Protein AF-A0A5M7BLP3-F1 (afdb_monomer)

Mean predicted aligned error: 6.18 Å

Radius of gyration: 15.78 Å; Cα contacts (8 Å, |Δi|>4): 65; chains: 1; bounding box: 44×18×44 Å

pLDDT: mean 90.01, std 13.32, range [51.78, 98.38]

Secondary structure (DSSP, 8-state):
---SS--HHHHHHHHHHTT--SEEEES-HHHHHHHHHHHHHHHHTTSS-TT-EEEEHHHHHHHHHHHHHHH-GGG--

Organism: Saccharopolyspora hirsuta (NCBI:txid1837)

Seque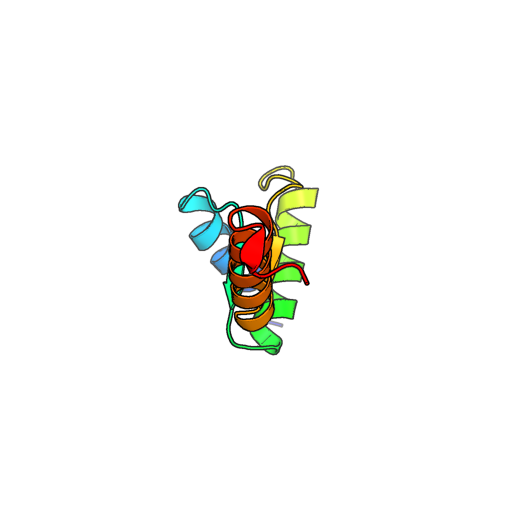nce (77 aa):
EERIGKRINVERVDEALGTAPSKIATGCPFCKVMLSDGLTARQSEKVASESVEVVDVAQLLLTAVKRGENENPEDSS

Structure (mmCIF, N/CA/C/O backbone):
data_AF-A0A5M7BLP3-F1
#
_entry.id   AF-A0A5M7BLP3-F1
#
loop_
_atom_site.group_PDB
_atom_site.id
_atom_site.type_symbol
_atom_site.label_atom_id
_atom_site.label_alt_id
_atom_site.label_comp_id
_atom_site.label_asym_id
_atom_site.label_entity_id
_atom_site.label_seq_id
_atom_site.pdbx_PDB_ins_code
_atom_site.Cartn_x
_atom_site.Cartn_y
_atom_site.Cartn_z
_atom_site.occupancy
_atom_site.B_iso_or_equiv
_atom_site.auth_seq_id
_atom_site.auth_comp_id
_atom_site.auth_asym_id
_atom_site.auth_atom_id
_atom_site.pdbx_PDB_model_num
ATOM 1 N N . GLU A 1 1 ? 23.805 -4.443 -6.260 1.00 51.78 1 GLU A N 1
ATOM 2 C CA . GLU A 1 1 ? 22.529 -4.032 -6.876 1.00 51.78 1 GLU A CA 1
ATOM 3 C C . GLU A 1 1 ? 22.405 -4.758 -8.208 1.00 51.78 1 GLU A C 1
ATOM 5 O O . GLU A 1 1 ? 23.270 -4.577 -9.061 1.00 51.78 1 GLU A O 1
ATOM 10 N N . GLU A 1 2 ? 21.427 -5.649 -8.360 1.00 52.72 2 GLU A N 1
ATOM 11 C CA . GLU A 1 2 ? 21.133 -6.245 -9.668 1.00 52.72 2 GLU A CA 1
ATOM 12 C C . GLU A 1 2 ? 20.403 -5.208 -10.531 1.00 52.72 2 GLU A C 1
ATOM 14 O O . GLU A 1 2 ? 19.438 -4.590 -10.088 1.00 52.72 2 GLU A O 1
ATOM 19 N N . ARG A 1 3 ? 20.896 -4.972 -11.752 1.00 61.31 3 ARG A N 1
ATOM 20 C CA . ARG A 1 3 ? 20.386 -3.938 -12.679 1.00 61.31 3 ARG A CA 1
ATOM 21 C C . ARG A 1 3 ? 19.546 -4.521 -13.819 1.00 61.31 3 ARG A C 1
ATOM 23 O O . ARG A 1 3 ? 19.297 -3.833 -14.805 1.00 61.31 3 ARG A O 1
ATOM 30 N N . ILE A 1 4 ? 19.171 -5.793 -13.719 1.00 67.56 4 ILE A N 1
ATOM 31 C CA . ILE A 1 4 ? 18.450 -6.523 -14.761 1.00 67.56 4 ILE A CA 1
ATOM 32 C C . ILE A 1 4 ? 17.065 -6.859 -14.210 1.00 67.56 4 ILE A C 1
ATOM 34 O O . ILE A 1 4 ? 16.949 -7.609 -13.248 1.00 67.56 4 ILE A O 1
ATOM 38 N N . GLY A 1 5 ? 16.023 -6.286 -14.813 1.00 70.75 5 GLY A N 1
ATOM 39 C CA . GLY A 1 5 ? 14.633 -6.468 -14.390 1.00 70.75 5 GLY A CA 1
ATOM 40 C C . GLY A 1 5 ? 14.074 -5.313 -13.554 1.00 70.75 5 GLY A C 1
ATOM 41 O O . GLY A 1 5 ? 14.756 -4.338 -13.235 1.00 70.75 5 GLY A O 1
ATOM 42 N N . LYS A 1 6 ? 12.781 -5.402 -13.243 1.00 83.44 6 LYS A N 1
ATOM 43 C CA . LYS A 1 6 ? 12.073 -4.425 -12.414 1.00 83.44 6 LYS A CA 1
ATOM 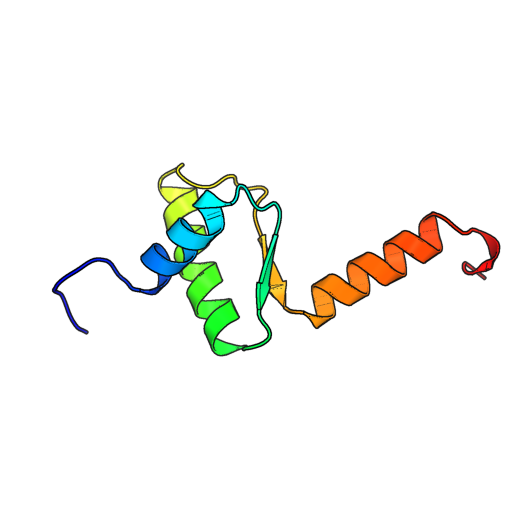44 C C . LYS A 1 6 ? 12.436 -4.635 -10.943 1.00 83.44 6 LYS A C 1
ATOM 46 O O . LYS A 1 6 ? 12.564 -5.771 -10.491 1.00 83.44 6 LYS A O 1
ATOM 51 N N . ARG A 1 7 ? 12.608 -3.545 -10.184 1.00 90.69 7 ARG A N 1
ATOM 52 C CA . ARG A 1 7 ? 12.919 -3.647 -8.749 1.00 90.69 7 ARG A CA 1
ATOM 53 C C . ARG A 1 7 ? 11.807 -4.409 -8.031 1.00 90.69 7 ARG A C 1
ATOM 55 O O . ARG A 1 7 ? 10.627 -4.118 -8.233 1.00 90.69 7 ARG A O 1
ATOM 62 N N . ILE A 1 8 ? 12.191 -5.344 -7.162 1.00 93.44 8 ILE A N 1
ATOM 63 C CA . ILE A 1 8 ? 11.243 -6.254 -6.506 1.00 93.44 8 ILE A CA 1
ATOM 64 C C . ILE A 1 8 ? 10.190 -5.518 -5.673 1.00 93.44 8 ILE A C 1
ATOM 66 O O . ILE A 1 8 ? 9.041 -5.942 -5.633 1.00 93.44 8 ILE A O 1
ATOM 70 N N . ASN A 1 9 ? 10.545 -4.391 -5.051 1.00 94.12 9 ASN A N 1
ATOM 71 C CA . ASN A 1 9 ? 9.595 -3.591 -4.283 1.00 94.12 9 ASN A CA 1
ATOM 72 C C . ASN A 1 9 ? 8.447 -3.057 -5.151 1.00 94.12 9 ASN A C 1
ATOM 74 O O . ASN A 1 9 ? 7.292 -3.133 -4.747 1.00 94.12 9 ASN A O 1
ATOM 78 N N . VAL A 1 10 ? 8.759 -2.580 -6.356 1.00 96.50 10 VAL A N 1
ATOM 79 C CA . VAL A 1 10 ? 7.769 -2.095 -7.322 1.00 96.50 10 VAL A CA 1
ATOM 80 C C . VAL A 1 10 ? 6.959 -3.257 -7.902 1.00 96.50 10 VAL A C 1
ATOM 82 O O . VAL A 1 10 ? 5.762 -3.123 -8.124 1.00 96.50 10 VAL A O 1
ATOM 85 N N . GLU A 1 11 ? 7.583 -4.414 -8.137 1.00 96.31 11 GLU A N 1
ATOM 86 C CA . GLU A 1 11 ? 6.867 -5.600 -8.627 1.00 96.31 11 GLU A CA 1
ATOM 87 C C . GLU A 1 11 ? 5.809 -6.088 -7.635 1.00 96.31 11 GLU A C 1
ATOM 89 O O . GLU A 1 11 ? 4.648 -6.240 -8.000 1.00 96.31 11 GLU A O 1
ATOM 94 N N . ARG A 1 12 ? 6.176 -6.238 -6.359 1.00 97.00 12 ARG A N 1
ATOM 95 C CA . ARG A 1 12 ? 5.242 -6.676 -5.310 1.00 97.00 12 ARG A CA 1
ATOM 96 C C . ARG A 1 12 ? 4.104 -5.690 -5.075 1.00 97.00 12 ARG A C 1
ATOM 98 O O . ARG A 1 12 ? 2.990 -6.103 -4.766 1.00 97.00 12 ARG A O 1
ATOM 105 N N . VAL A 1 13 ? 4.373 -4.394 -5.214 1.00 97.94 13 VAL A N 1
ATOM 106 C CA . VAL A 1 13 ? 3.328 -3.373 -5.109 1.00 97.94 13 VAL A CA 1
ATOM 107 C C . VAL A 1 13 ? 2.372 -3.445 -6.294 1.00 97.94 13 VAL A C 1
ATOM 109 O O . VAL A 1 13 ? 1.173 -3.346 -6.076 1.00 97.94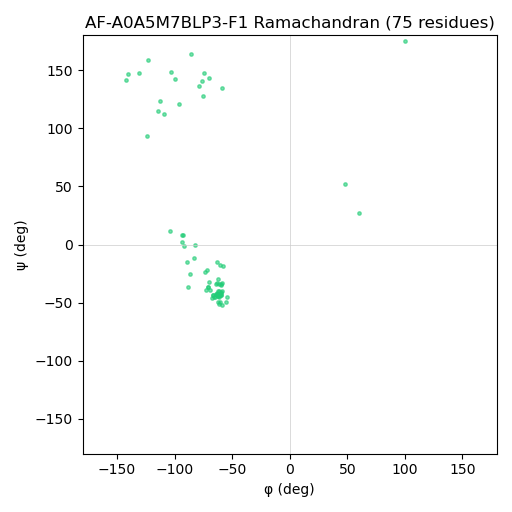 13 VAL A O 1
ATOM 112 N N . ASP A 1 14 ? 2.846 -3.686 -7.515 1.00 97.44 14 ASP A N 1
ATOM 113 C CA . ASP A 1 14 ? 1.952 -3.864 -8.666 1.00 97.44 14 ASP A CA 1
ATOM 114 C C . ASP A 1 14 ? 1.053 -5.091 -8.529 1.00 97.44 14 ASP A C 1
ATOM 116 O O . ASP A 1 14 ? -0.143 -4.999 -8.803 1.00 97.44 14 ASP A O 1
ATOM 120 N N . GLU A 1 15 ? 1.609 -6.217 -8.070 1.00 97.38 15 GLU A N 1
ATOM 121 C CA . GLU A 1 15 ? 0.830 -7.421 -7.757 1.00 97.38 15 GLU A CA 1
ATOM 122 C C . GLU A 1 15 ? -0.295 -7.093 -6.762 1.00 97.38 15 GLU A C 1
ATOM 124 O O . GLU A 1 15 ? -1.446 -7.476 -6.975 1.00 97.38 15 GLU A O 1
ATOM 129 N N . ALA A 1 16 ? 0.020 -6.335 -5.705 1.00 97.56 16 ALA A N 1
ATOM 130 C CA . ALA A 1 16 ? -0.963 -5.910 -4.716 1.00 97.56 16 ALA A CA 1
ATOM 131 C C . ALA A 1 16 ? -1.991 -4.926 -5.299 1.00 97.56 16 ALA A C 1
ATOM 133 O O . ALA A 1 16 ? -3.184 -5.104 -5.090 1.00 97.56 16 ALA A O 1
ATOM 134 N N . LEU A 1 17 ? -1.570 -3.911 -6.058 1.00 97.81 17 LEU A N 1
ATOM 135 C CA . LEU A 1 17 ? -2.467 -2.924 -6.674 1.00 97.81 17 LEU A CA 1
ATOM 136 C C . LEU A 1 17 ? -3.444 -3.561 -7.669 1.00 97.81 17 LEU A C 1
ATOM 138 O O . LEU A 1 17 ? -4.574 -3.088 -7.799 1.00 97.81 17 LEU A O 1
ATOM 142 N N . GLY A 1 18 ? -3.047 -4.663 -8.313 1.00 97.56 18 GLY A N 1
ATOM 143 C CA . GLY A 1 18 ? -3.913 -5.463 -9.178 1.00 97.56 18 GLY A CA 1
ATOM 144 C C . GLY A 1 18 ? -5.171 -5.997 -8.483 1.00 97.56 18 GLY A C 1
ATOM 145 O O . GLY A 1 18 ? -6.144 -6.320 -9.161 1.00 97.56 18 GLY A O 1
ATOM 146 N N . THR A 1 19 ? -5.201 -6.040 -7.145 1.00 97.38 19 THR A N 1
ATOM 147 C CA . THR A 1 19 ? -6.385 -6.436 -6.365 1.00 97.38 19 THR A CA 1
ATOM 148 C C . THR A 1 19 ? -7.260 -5.253 -5.934 1.00 97.38 19 THR A C 1
ATOM 150 O O . THR A 1 19 ? -8.157 -5.442 -5.116 1.00 97.38 19 THR A O 1
ATOM 153 N N . ALA A 1 20 ? -6.983 -4.036 -6.419 1.00 95.94 20 ALA A N 1
ATOM 154 C CA . ALA A 1 20 ? -7.627 -2.786 -5.999 1.00 95.94 20 ALA A CA 1
ATOM 155 C C . ALA A 1 20 ? -7.710 -2.593 -4.460 1.00 95.94 20 ALA A C 1
ATOM 157 O O . ALA A 1 20 ? -8.793 -2.351 -3.918 1.00 95.94 20 ALA A O 1
ATOM 158 N N . PRO A 1 21 ? -6.589 -2.717 -3.721 1.00 96.75 21 PRO A N 1
ATOM 159 C CA . PRO A 1 21 ? -6.590 -2.637 -2.268 1.00 96.75 21 PRO A CA 1
ATOM 160 C C . PRO A 1 21 ? -6.775 -1.193 -1.789 1.00 96.75 21 PRO A C 1
ATOM 162 O O . PRO A 1 21 ? -6.254 -0.252 -2.381 1.00 96.75 21 PRO A O 1
ATOM 165 N N . SER A 1 22 ? -7.438 -1.021 -0.645 1.00 95.81 22 SER A N 1
ATOM 166 C CA . SER A 1 22 ? -7.354 0.223 0.136 1.00 95.81 22 SER A CA 1
ATOM 167 C C . SER A 1 22 ? -6.162 0.221 1.100 1.00 95.81 22 SER A C 1
ATOM 169 O O . SER A 1 22 ? -5.654 1.280 1.454 1.00 95.81 22 SER A O 1
ATOM 171 N N . LYS A 1 23 ? -5.702 -0.965 1.519 1.00 97.06 23 LYS A N 1
ATOM 172 C CA . LYS A 1 23 ? -4.563 -1.173 2.423 1.00 97.06 23 LYS A CA 1
ATOM 173 C C . LYS A 1 23 ? -3.764 -2.400 1.994 1.00 97.06 23 LYS A C 1
ATOM 175 O O . LYS A 1 23 ? -4.353 -3.419 1.640 1.00 97.06 23 LYS A O 1
ATOM 180 N N . ILE A 1 24 ? -2.440 -2.326 2.095 1.00 97.88 24 ILE A N 1
ATOM 181 C CA . ILE A 1 24 ? -1.519 -3.456 1.932 1.00 97.88 24 ILE A CA 1
ATOM 182 C C . ILE A 1 24 ? -0.953 -3.782 3.316 1.00 97.88 24 ILE A C 1
ATOM 184 O O . ILE A 1 24 ? -0.219 -2.982 3.891 1.00 97.88 24 ILE A O 1
ATOM 188 N N . ALA A 1 25 ? -1.307 -4.939 3.873 1.00 97.44 25 ALA A N 1
ATOM 189 C CA . ALA A 1 25 ? -0.868 -5.337 5.209 1.00 97.44 25 ALA A CA 1
ATOM 190 C C . ALA A 1 25 ? 0.317 -6.309 5.157 1.00 97.44 25 ALA A C 1
ATOM 192 O O . ALA A 1 25 ? 0.362 -7.204 4.314 1.00 97.44 25 ALA A O 1
ATOM 193 N N . THR A 1 26 ? 1.260 -6.176 6.091 1.00 97.75 26 THR A N 1
ATOM 194 C CA . THR A 1 26 ? 2.379 -7.119 6.236 1.00 97.75 26 THR A CA 1
ATOM 195 C C . THR A 1 26 ? 2.725 -7.404 7.695 1.00 97.75 26 THR A C 1
ATOM 197 O O . THR A 1 26 ? 2.601 -6.548 8.566 1.00 97.75 26 THR A O 1
ATOM 200 N N . GLY A 1 27 ? 3.173 -8.628 7.976 1.00 97.50 27 GLY A N 1
ATOM 201 C CA . GLY A 1 27 ? 3.685 -9.027 9.291 1.00 97.50 27 GLY A CA 1
ATOM 202 C C . GLY A 1 27 ? 5.199 -8.850 9.453 1.00 97.50 27 GLY A C 1
ATOM 203 O O . GLY A 1 27 ? 5.736 -9.164 10.509 1.00 97.50 27 GLY A O 1
ATOM 204 N N . CYS A 1 28 ? 5.906 -8.389 8.416 1.00 97.62 28 CYS A N 1
ATOM 205 C CA . CYS A 1 28 ? 7.366 -8.302 8.406 1.00 97.62 28 CYS A CA 1
ATOM 206 C C . CYS A 1 28 ? 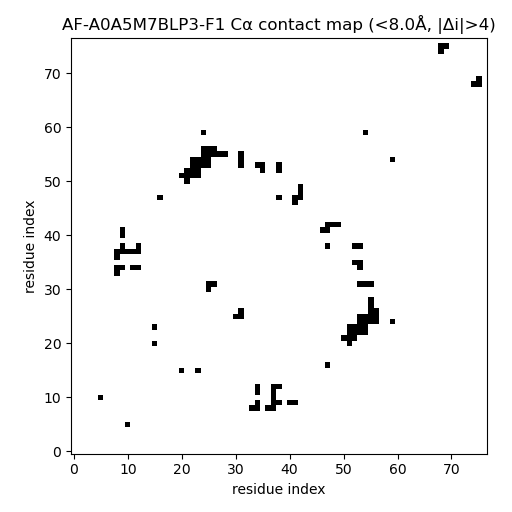7.837 -6.833 8.382 1.00 97.62 28 CYS A C 1
ATOM 208 O O . CYS A 1 28 ? 7.507 -6.116 7.431 1.00 97.62 28 CYS A O 1
ATOM 210 N N . PRO A 1 29 ? 8.660 -6.380 9.354 1.00 95.44 29 PRO A N 1
ATOM 211 C CA . PRO A 1 29 ? 9.163 -5.003 9.399 1.00 95.44 29 PRO A CA 1
ATOM 212 C C . PRO A 1 29 ? 9.955 -4.594 8.154 1.00 95.44 29 PRO A C 1
ATOM 214 O O . PRO A 1 29 ? 9.788 -3.488 7.647 1.00 95.44 29 PRO A O 1
ATOM 217 N N . PHE A 1 30 ? 10.776 -5.502 7.620 1.00 96.75 30 PHE A N 1
ATOM 218 C CA . PHE A 1 30 ? 11.529 -5.243 6.393 1.00 96.75 30 PHE A CA 1
ATOM 219 C C . PHE A 1 30 ? 10.596 -5.066 5.192 1.00 96.75 30 PHE A C 1
ATOM 221 O O . PHE A 1 30 ? 10.736 -4.115 4.425 1.00 96.75 30 PHE A O 1
ATOM 228 N N . CYS A 1 31 ? 9.602 -5.948 5.053 1.00 97.56 31 CYS A N 1
ATOM 229 C CA . CYS A 1 31 ? 8.627 -5.852 3.974 1.00 97.56 31 CYS A CA 1
ATOM 230 C C . CYS A 1 31 ? 7.803 -4.569 4.062 1.00 97.56 31 CYS A C 1
ATOM 232 O O . CYS A 1 31 ? 7.448 -4.039 3.018 1.00 97.56 31 CYS A O 1
ATOM 234 N N . LYS A 1 32 ? 7.520 -4.054 5.266 1.00 97.62 32 LYS A N 1
ATOM 235 C CA . LYS A 1 32 ? 6.817 -2.775 5.431 1.00 97.62 32 LYS A CA 1
ATOM 236 C C . LYS A 1 32 ? 7.595 -1.646 4.763 1.00 97.62 32 LYS A C 1
ATOM 238 O O . LYS A 1 32 ? 7.039 -0.974 3.909 1.00 97.62 32 LYS A O 1
ATOM 243 N N . VAL A 1 33 ? 8.884 -1.502 5.079 1.00 97.38 33 VAL A N 1
ATOM 244 C CA . VAL A 1 33 ? 9.752 -0.492 4.445 1.00 97.38 33 VAL A CA 1
ATOM 245 C C . VAL A 1 33 ? 9.831 -0.721 2.936 1.00 97.38 33 VAL A C 1
ATOM 247 O O . VAL A 1 33 ? 9.550 0.185 2.160 1.00 97.38 33 VAL A O 1
ATOM 250 N N . MET A 1 34 ? 10.111 -1.959 2.517 1.00 97.69 34 MET A N 1
ATOM 251 C CA . MET A 1 34 ? 10.218 -2.318 1.102 1.00 97.69 34 MET A CA 1
ATOM 252 C C . MET A 1 34 ? 8.951 -1.947 0.312 1.00 97.69 34 MET A C 1
ATOM 254 O O . MET A 1 34 ? 9.042 -1.335 -0.750 1.00 97.69 34 MET A O 1
ATOM 258 N N . LEU A 1 35 ? 7.771 -2.324 0.807 1.00 98.25 35 LEU A N 1
ATOM 259 C CA . LEU A 1 35 ? 6.499 -2.060 0.137 1.00 98.25 35 LEU A CA 1
ATOM 260 C C . LEU A 1 35 ? 6.134 -0.577 0.190 1.00 98.25 35 LEU A C 1
ATOM 262 O O . LEU A 1 35 ? 5.628 -0.068 -0.803 1.00 98.25 35 LEU A O 1
ATOM 266 N N . SER A 1 36 ? 6.422 0.127 1.288 1.00 98.06 36 SER A N 1
ATOM 267 C CA . SER A 1 36 ? 6.214 1.577 1.378 1.00 98.06 36 SER A CA 1
ATOM 268 C C . SER A 1 36 ? 7.042 2.334 0.341 1.00 98.06 36 SER A C 1
ATOM 270 O O . SER A 1 36 ? 6.511 3.208 -0.345 1.00 98.06 36 SER A O 1
ATOM 272 N N . ASP A 1 37 ? 8.311 1.965 0.160 1.00 97.81 37 ASP A N 1
ATOM 273 C CA . ASP A 1 37 ? 9.173 2.559 -0.866 1.00 97.81 37 ASP A CA 1
ATOM 274 C C . ASP A 1 37 ? 8.636 2.276 -2.278 1.00 97.81 37 ASP A C 1
ATOM 276 O O . ASP A 1 37 ? 8.601 3.162 -3.135 1.00 97.81 37 ASP A O 1
ATOM 280 N N . GLY A 1 38 ? 8.182 1.040 -2.527 1.00 97.75 38 GLY A N 1
ATOM 281 C CA . GLY A 1 38 ? 7.558 0.656 -3.796 1.00 97.75 38 GLY A CA 1
ATOM 282 C C . GLY A 1 38 ? 6.256 1.417 -4.073 1.00 97.75 38 GLY A C 1
ATOM 283 O O . GLY A 1 38 ? 6.036 1.873 -5.195 1.00 97.75 38 GLY A O 1
ATOM 284 N N . LEU A 1 39 ? 5.416 1.601 -3.051 1.00 98.38 39 LEU A N 1
ATOM 285 C CA . LEU A 1 39 ? 4.155 2.334 -3.147 1.00 98.38 39 LEU A CA 1
ATOM 286 C C . LEU A 1 39 ? 4.400 3.816 -3.417 1.00 98.38 39 LEU A C 1
ATOM 288 O O . LEU A 1 39 ? 3.775 4.376 -4.312 1.00 98.38 39 LEU A O 1
ATOM 292 N N . THR A 1 40 ? 5.371 4.413 -2.726 1.00 98.12 40 THR A N 1
ATOM 293 C CA . THR A 1 40 ? 5.771 5.814 -2.920 1.00 98.12 40 THR A CA 1
ATOM 294 C C . THR A 1 40 ? 6.238 6.063 -4.356 1.00 98.12 40 THR A C 1
ATOM 296 O O . THR A 1 40 ? 5.879 7.072 -4.970 1.00 98.12 40 THR A O 1
ATOM 299 N N . ALA A 1 41 ? 6.995 5.124 -4.936 1.00 97.62 41 ALA A N 1
ATOM 300 C CA . ALA A 1 41 ? 7.384 5.189 -6.342 1.00 97.62 41 ALA A CA 1
ATOM 301 C C . ALA A 1 41 ? 6.154 5.166 -7.270 1.00 97.62 41 ALA A C 1
ATOM 303 O O . ALA A 1 41 ? 6.048 5.999 -8.168 1.00 97.62 41 ALA A O 1
ATOM 304 N N . ARG A 1 42 ? 5.179 4.279 -7.020 1.00 97.50 42 ARG A N 1
ATOM 305 C CA . ARG A 1 42 ? 3.949 4.198 -7.828 1.00 97.50 42 ARG A CA 1
ATOM 306 C C . ARG A 1 42 ? 3.002 5.382 -7.658 1.00 97.50 42 ARG A C 1
ATOM 308 O O . ARG A 1 42 ? 2.346 5.755 -8.627 1.00 97.50 42 ARG A O 1
ATOM 315 N N . GLN A 1 43 ? 2.944 5.990 -6.480 1.00 97.81 43 GLN A N 1
ATOM 316 C CA . GLN A 1 43 ? 2.210 7.237 -6.242 1.00 97.81 43 GLN A CA 1
ATOM 317 C C . GLN A 1 43 ? 2.848 8.394 -7.019 1.00 97.81 43 GLN A C 1
ATOM 319 O O . GLN A 1 43 ? 2.173 9.092 -7.773 1.00 97.81 43 GLN A O 1
ATOM 324 N N . SER A 1 44 ? 4.180 8.503 -6.969 1.00 97.56 44 SER A N 1
ATOM 325 C CA . SER A 1 44 ? 4.941 9.510 -7.727 1.00 97.56 44 SER A CA 1
ATOM 326 C C . SER A 1 44 ? 4.735 9.393 -9.244 1.00 97.56 44 SER A C 1
ATOM 328 O O . SER A 1 44 ? 4.679 10.397 -9.955 1.00 97.56 44 SER A O 1
ATOM 330 N N . GLU A 1 45 ? 4.582 8.168 -9.747 1.00 96.88 45 GLU A N 1
ATOM 331 C CA . GLU A 1 45 ? 4.271 7.871 -11.151 1.00 96.88 45 GLU A CA 1
ATOM 332 C C . GLU A 1 45 ? 2.771 7.971 -11.489 1.00 96.88 45 GLU A C 1
ATOM 334 O O . GLU A 1 45 ? 2.391 7.771 -12.643 1.00 96.88 45 GLU A O 1
ATOM 339 N N . LYS A 1 46 ? 1.914 8.296 -10.511 1.00 96.81 46 LYS A N 1
ATOM 340 C CA . LYS A 1 46 ? 0.444 8.367 -10.627 1.00 96.81 46 LYS A CA 1
ATOM 341 C C . LYS A 1 46 ? -0.222 7.043 -11.028 1.00 96.81 46 LYS A C 1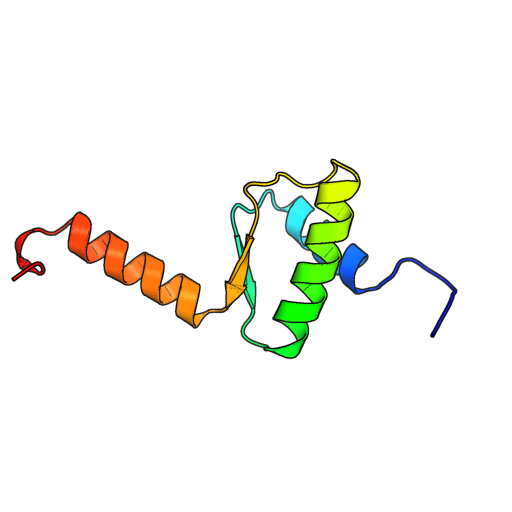
ATOM 343 O O . LYS A 1 46 ? -1.298 7.041 -11.621 1.00 96.81 46 LYS A O 1
ATOM 348 N N . VAL A 1 47 ? 0.420 5.921 -10.704 1.00 96.44 47 VAL A N 1
ATOM 349 C CA . VAL A 1 47 ? -0.093 4.557 -10.914 1.00 96.44 47 VAL A CA 1
ATOM 350 C C . VAL A 1 47 ? -0.922 4.094 -9.713 1.00 96.44 47 VAL A C 1
ATOM 352 O O . VAL A 1 47 ? -1.928 3.411 -9.883 1.00 96.44 47 VAL A O 1
ATOM 355 N N . ALA A 1 48 ? -0.516 4.474 -8.501 1.00 97.38 48 ALA A N 1
ATOM 356 C CA . ALA A 1 48 ? -1.238 4.178 -7.266 1.00 97.38 48 ALA A CA 1
ATOM 357 C C . ALA A 1 48 ? -1.991 5.413 -6.755 1.00 97.38 48 ALA A C 1
ATOM 359 O O . ALA A 1 48 ? -1.528 6.539 -6.920 1.00 97.38 48 ALA A O 1
ATOM 360 N N . SER A 1 49 ? -3.131 5.196 -6.094 1.00 97.19 49 SER A N 1
ATOM 361 C CA . SER A 1 49 ? -3.831 6.267 -5.376 1.00 97.19 49 SER A CA 1
ATOM 362 C C . SER A 1 49 ? -3.046 6.690 -4.128 1.00 97.19 49 SER A C 1
ATOM 364 O O . SER A 1 49 ? -2.518 5.848 -3.398 1.00 97.19 49 SER A O 1
ATOM 366 N N . GLU A 1 50 ? -3.061 7.990 -3.829 1.00 96.44 50 GLU A N 1
ATOM 367 C CA . GLU A 1 50 ? -2.552 8.569 -2.573 1.00 96.44 50 GLU A CA 1
ATOM 368 C C . GLU A 1 50 ? -3.288 8.031 -1.331 1.00 96.44 50 GLU A C 1
ATOM 370 O O . GLU A 1 50 ? -2.801 8.138 -0.212 1.00 96.44 50 GLU A O 1
ATOM 375 N N . SER A 1 51 ? -4.472 7.437 -1.517 1.00 96.38 51 SER A N 1
ATOM 376 C CA . SER A 1 51 ? -5.265 6.844 -0.436 1.00 96.38 51 SER A CA 1
ATOM 377 C C . SER A 1 51 ? -4.859 5.416 -0.062 1.00 96.38 51 SER 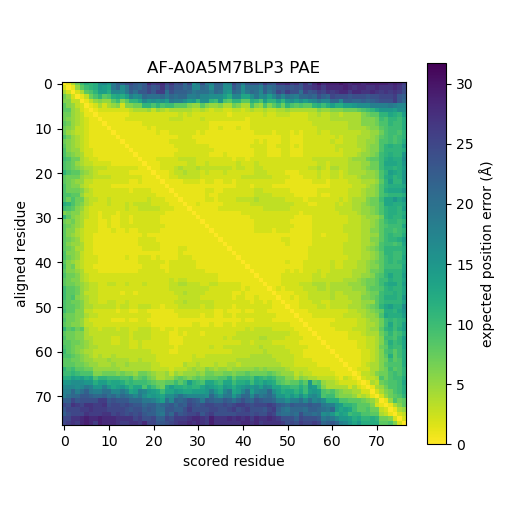A C 1
ATOM 379 O O . SER A 1 51 ? -5.387 4.888 0.915 1.00 96.38 51 SER A O 1
ATOM 381 N N . VAL A 1 52 ? -4.020 4.748 -0.863 1.00 97.69 52 VAL A N 1
ATOM 382 C CA . VAL A 1 52 ? -3.524 3.403 -0.535 1.00 97.69 52 VAL A CA 1
ATOM 383 C C . VAL A 1 52 ? -2.411 3.542 0.491 1.00 97.69 52 VAL A C 1
ATOM 385 O O . VAL A 1 52 ? -1.537 4.393 0.351 1.00 97.69 52 VAL A O 1
ATOM 388 N N . GLU A 1 53 ? -2.416 2.686 1.506 1.00 97.38 53 GLU A N 1
ATOM 389 C CA . GLU A 1 53 ? -1.409 2.698 2.568 1.00 97.38 53 GLU A CA 1
ATOM 390 C C . GLU A 1 53 ? -0.832 1.304 2.828 1.00 97.38 53 GLU A C 1
ATOM 392 O O . GLU A 1 53 ? -1.524 0.288 2.710 1.00 97.38 53 GLU A O 1
ATOM 397 N N . VAL A 1 54 ? 0.446 1.260 3.211 1.00 98.12 54 VAL A N 1
ATOM 398 C CA . VAL A 1 54 ? 1.092 0.047 3.723 1.00 98.12 54 VAL A CA 1
ATOM 399 C C . VAL A 1 54 ? 1.057 0.083 5.246 1.00 98.12 54 VAL A C 1
ATOM 401 O O . VAL A 1 54 ? 1.614 0.985 5.871 1.00 98.12 54 VAL A O 1
ATOM 404 N N . VAL A 1 55 ? 0.437 -0.924 5.849 1.00 98.00 55 VAL A N 1
ATOM 405 C CA . VAL A 1 55 ? 0.296 -1.051 7.305 1.00 98.00 55 VAL A CA 1
ATOM 406 C C . VAL A 1 55 ? 0.880 -2.370 7.783 1.00 98.00 55 VAL A C 1
ATOM 408 O O . VAL A 1 55 ? 1.022 -3.326 7.019 1.00 98.00 55 VAL A O 1
ATOM 411 N N . ASP A 1 56 ? 1.225 -2.445 9.064 1.00 97.56 56 ASP A N 1
ATOM 412 C CA . ASP A 1 56 ? 1.444 -3.748 9.684 1.00 97.56 56 ASP A CA 1
ATOM 413 C C . ASP A 1 56 ? 0.134 -4.363 10.200 1.00 97.56 56 ASP A C 1
ATOM 415 O O . ASP A 1 56 ? -0.899 -3.701 10.334 1.00 97.56 56 ASP A O 1
ATOM 419 N N . VAL A 1 57 ? 0.174 -5.668 10.469 1.00 96.56 57 VAL A N 1
ATOM 420 C CA . VAL A 1 57 ? -0.989 -6.427 10.952 1.00 96.56 57 VAL A CA 1
ATOM 421 C C . VAL A 1 57 ? -1.551 -5.895 12.274 1.00 96.56 57 VAL A C 1
ATOM 423 O O . VAL A 1 57 ? -2.763 -5.932 12.468 1.00 96.56 57 VAL A O 1
ATOM 426 N N . ALA A 1 58 ? -0.711 -5.364 13.167 1.00 96.00 58 ALA A N 1
ATOM 427 C CA . ALA A 1 58 ? -1.166 -4.844 14.453 1.00 96.00 58 ALA A CA 1
ATOM 428 C C . ALA A 1 58 ? -1.917 -3.517 14.278 1.00 96.00 58 ALA A C 1
ATOM 430 O O . ALA A 1 58 ? -2.959 -3.317 14.899 1.00 96.00 58 ALA A O 1
ATOM 431 N N . GLN A 1 59 ? -1.446 -2.646 13.380 1.00 95.38 59 GLN A N 1
ATOM 432 C CA . GLN A 1 59 ? -2.168 -1.432 12.990 1.00 95.38 59 GLN A CA 1
ATOM 433 C C . GLN A 1 59 ? -3.538 -1.763 12.383 1.00 95.38 59 GLN A C 1
ATOM 435 O O . GLN A 1 59 ? -4.531 -1.138 12.752 1.00 95.38 59 GLN A O 1
ATOM 440 N N . LEU A 1 60 ? -3.610 -2.773 11.506 1.00 95.12 60 LEU A N 1
ATOM 441 C CA . LEU A 1 60 ? -4.874 -3.198 10.899 1.00 95.12 60 LEU A CA 1
ATOM 442 C C . LEU A 1 60 ? -5.877 -3.698 11.953 1.00 95.12 60 LEU A C 1
ATOM 444 O O . LEU A 1 60 ? -7.048 -3.317 11.919 1.00 95.12 60 LEU A O 1
ATOM 448 N N . LEU A 1 61 ? -5.412 -4.507 12.911 1.00 94.62 61 LEU A N 1
ATOM 449 C CA . LEU A 1 61 ? -6.232 -4.983 14.028 1.00 94.62 61 LEU A CA 1
ATOM 450 C C . LEU A 1 61 ? -6.699 -3.835 14.925 1.00 94.62 61 LEU A C 1
ATOM 452 O O . LEU A 1 61 ? -7.872 -3.785 15.283 1.00 94.62 61 LEU A O 1
ATOM 456 N N . LEU A 1 62 ? -5.820 -2.882 15.244 1.00 93.88 62 LEU A N 1
ATOM 457 C CA . LEU A 1 62 ? -6.179 -1.719 16.055 1.00 93.88 62 LEU A CA 1
ATOM 458 C C . LEU A 1 62 ? -7.287 -0.887 15.397 1.00 93.88 62 LEU A C 1
ATOM 460 O O . LEU A 1 62 ? -8.213 -0.453 16.078 1.00 93.88 62 LEU A O 1
ATOM 464 N N . THR A 1 63 ? -7.226 -0.678 14.077 1.00 92.69 63 THR A N 1
ATOM 465 C CA . THR A 1 63 ? -8.304 -0.002 13.339 1.00 92.69 63 THR A CA 1
ATOM 466 C C . THR A 1 63 ? -9.618 -0.778 13.424 1.00 92.69 63 THR A C 1
ATOM 468 O O . THR A 1 63 ? -10.669 -0.161 13.583 1.00 92.69 63 THR A O 1
ATOM 471 N N . ALA A 1 64 ? -9.576 -2.111 13.345 1.00 91.56 64 ALA A N 1
ATOM 472 C CA . ALA A 1 64 ? -10.770 -2.946 13.456 1.00 91.56 64 ALA A CA 1
ATOM 473 C C . ALA A 1 64 ? -11.401 -2.883 14.858 1.00 91.56 64 ALA A C 1
ATOM 475 O O . ALA A 1 64 ? -12.615 -2.723 14.961 1.00 91.56 64 ALA A O 1
ATOM 476 N N . VAL A 1 65 ? -10.587 -2.934 15.920 1.00 92.81 65 VAL A N 1
ATOM 477 C CA . VAL A 1 65 ? -11.054 -2.813 17.315 1.00 92.81 65 VAL A CA 1
ATOM 478 C C . VAL A 1 65 ? -11.706 -1.452 17.552 1.00 92.81 65 VAL A C 1
ATOM 480 O O . VAL A 1 65 ? -12.862 -1.389 17.956 1.00 92.81 65 VAL A O 1
ATOM 483 N N . LYS A 1 66 ? -11.023 -0.360 17.184 1.00 91.12 66 LYS A N 1
ATOM 484 C CA . LYS A 1 66 ? -11.561 1.002 17.334 1.00 91.12 66 LYS A CA 1
ATOM 485 C C . LYS A 1 66 ? -12.830 1.237 16.528 1.00 91.12 66 LYS A C 1
ATOM 487 O O . LYS A 1 66 ? -13.690 2.016 16.924 1.00 91.12 66 LYS A O 1
ATOM 492 N N . ARG A 1 67 ? -12.951 0.611 15.358 1.00 87.81 67 ARG A N 1
ATOM 493 C CA . ARG A 1 67 ? -14.188 0.675 14.580 1.00 87.81 67 ARG A CA 1
ATOM 494 C C . ARG A 1 67 ? -15.347 0.041 15.362 1.00 87.81 67 ARG A C 1
ATOM 496 O O . ARG A 1 67 ? -16.407 0.652 15.428 1.00 87.81 67 ARG A O 1
ATOM 503 N N . GLY A 1 68 ? -15.114 -1.114 15.988 1.00 79.62 68 GLY A N 1
ATOM 504 C CA . GLY A 1 68 ? -16.094 -1.783 16.846 1.00 79.62 68 GLY A CA 1
ATOM 505 C C . GLY A 1 68 ? -16.541 -0.931 18.038 1.00 79.62 68 GLY A C 1
ATOM 506 O O . GLY A 1 68 ? -17.737 -0.828 18.279 1.00 79.62 68 GLY A O 1
ATOM 507 N N . GLU A 1 69 ? -15.611 -0.250 18.716 1.00 79.56 69 GLU A N 1
ATOM 508 C CA . GLU A 1 69 ? -15.917 0.670 19.831 1.00 79.56 69 GLU A CA 1
ATOM 509 C C . GLU A 1 69 ? -16.809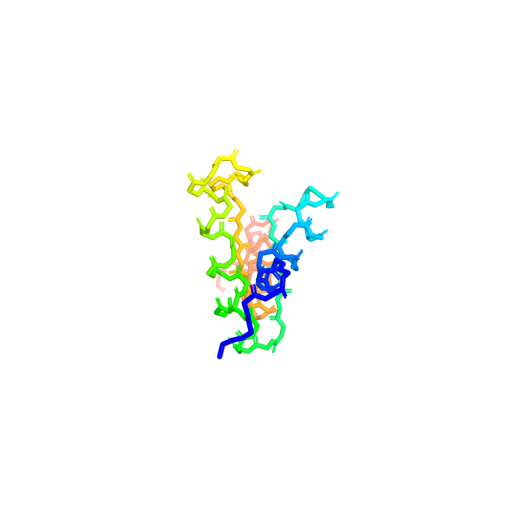 1.848 19.391 1.00 79.56 69 GLU A C 1
ATOM 511 O O . GLU A 1 69 ? -17.736 2.236 20.093 1.00 79.56 69 GLU A O 1
ATOM 516 N N . ASN A 1 70 ? -16.571 2.406 18.197 1.00 72.56 70 ASN A N 1
ATOM 517 C CA . ASN A 1 70 ? -17.379 3.512 17.666 1.00 72.56 70 ASN A CA 1
ATOM 518 C C . ASN A 1 70 ? -18.777 3.072 17.188 1.00 72.56 70 ASN A C 1
ATOM 520 O O . ASN A 1 70 ? -19.683 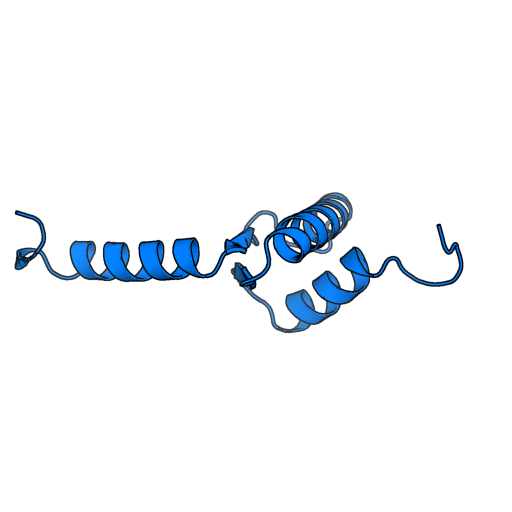3.899 17.106 1.00 72.56 70 ASN A O 1
ATOM 524 N N . GLU A 1 71 ? -18.952 1.794 16.841 1.00 70.75 71 GLU A N 1
ATOM 525 C CA . GLU A 1 71 ? -20.243 1.210 16.453 1.00 70.75 71 GLU A CA 1
ATOM 526 C C . GLU A 1 71 ? -21.023 0.666 17.672 1.00 70.75 71 GLU A C 1
ATOM 528 O O . GLU A 1 71 ? -22.235 0.470 17.565 1.00 70.75 71 GLU A O 1
ATOM 533 N N . ASN A 1 72 ? -20.373 0.486 18.834 1.00 63.59 72 ASN A N 1
ATOM 534 C CA . ASN A 1 72 ? -20.991 0.003 20.072 1.00 63.59 72 ASN A CA 1
ATOM 535 C C . ASN A 1 72 ? -20.776 0.975 21.259 1.00 63.59 72 ASN A C 1
ATOM 537 O O . ASN A 1 72 ? -19.776 0.865 21.971 1.00 63.59 72 ASN A O 1
ATOM 541 N N . PRO A 1 73 ? -21.712 1.906 21.530 1.00 59.94 73 PRO A N 1
ATOM 542 C CA . PRO A 1 73 ? -21.527 2.955 22.540 1.00 59.94 73 PRO A CA 1
ATOM 543 C C . PRO A 1 73 ? -21.358 2.443 23.984 1.00 59.94 73 PRO A C 1
ATOM 545 O O . PRO A 1 73 ? -20.903 3.204 24.836 1.00 59.94 73 PRO A O 1
ATOM 548 N N . GLU A 1 74 ? -21.677 1.178 24.270 1.00 64.50 74 GLU A N 1
ATOM 549 C CA . GLU A 1 74 ? -21.524 0.565 25.600 1.00 64.50 74 GLU A CA 1
ATOM 550 C C . GLU A 1 74 ? -20.058 0.298 26.001 1.00 64.50 74 GLU A C 1
ATOM 552 O O . GLU A 1 74 ? -19.771 0.250 27.193 1.00 64.50 74 GLU A O 1
ATOM 557 N N . ASP A 1 75 ? -19.129 0.192 25.042 1.00 61.00 75 ASP A N 1
ATOM 558 C CA . ASP A 1 75 ? -17.695 -0.085 25.287 1.00 61.00 75 ASP A CA 1
ATOM 559 C C . ASP A 1 75 ? -16.834 1.195 25.390 1.00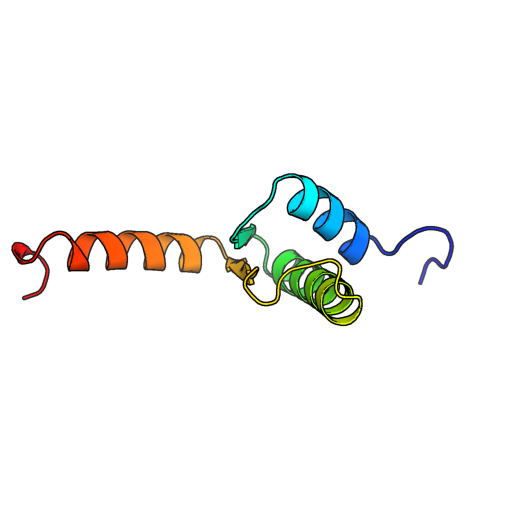 61.00 75 ASP A C 1
ATOM 561 O O . ASP A 1 75 ? -15.614 1.138 25.522 1.00 61.00 75 ASP A O 1
ATOM 565 N N . SER A 1 76 ? -17.459 2.376 25.305 1.00 58.47 76 SER A N 1
ATOM 566 C CA . SER A 1 76 ? -16.771 3.680 25.252 1.00 58.47 76 SER A CA 1
ATOM 567 C C . SER A 1 76 ? -16.562 4.365 26.617 1.00 58.47 76 SER A C 1
ATOM 569 O O . SER A 1 76 ? -16.160 5.531 26.655 1.00 58.47 76 SER A O 1
ATOM 571 N N . SER A 1 77 ? -16.849 3.665 27.727 1.00 53.50 77 SER A N 1
ATOM 572 C CA . SER A 1 77 ? -16.782 4.172 29.116 1.00 53.50 77 SER A CA 1
ATOM 573 C C . SER A 1 77 ? -15.601 3.622 29.912 1.00 53.50 77 SER A C 1
ATOM 575 O O . SER A 1 77 ? -15.410 2.388 29.909 1.00 53.50 77 SER A O 1
#

Solvent-accessible surface area (backbone atoms only — not comparable to full-atom values): 4599 Å² total; per-residue (Å²): 133,88,88,78,77,79,58,65,36,45,51,56,36,50,63,49,53,73,68,71,53,62,62,49,72,36,90,44,75,66,57,46,55,42,40,42,57,19,43,52,52,31,37,76,70,68,76,41,64,88,77,48,45,71,41,41,53,66,59,55,49,51,53,53,53,54,49,50,40,74,76,35,77,86,71,71,119

Nearest PDB structures (foldseek):
  3op2-assembly1_A  TM=4.384E-01  e=6.372E+00  Bordetella bronchiseptica
  4uy5-assembly1_A  TM=4.052E-01  e=8.995E+00  Mycolicibacterium smegmatis

Foldseek 3Di:
DDPPDDDVLLVVLVVVVVVVDLEAEDQDPVNLVSVQVNQVVCVVVVNDDPRYYYYYPVVVVVVVVVVVCVVDVVNVD